Protein AF-A0A645DE94-F1 (afdb_monomer)

Radius of gyration: 15.71 Å; Cα contacts (8 Å, |Δi|>4): 166; chains: 1; bounding box: 42×28×42 Å

Organism: NCBI:txid1076179

Solvent-accessible surface area (backbone atoms only — not comparable to full-atom values): 8910 Å² total; per-residue (Å²): 88,58,67,61,22,48,40,51,66,71,63,56,53,74,94,66,54,78,87,82,78,83,52,86,53,54,89,37,39,60,58,53,50,52,50,36,58,77,69,70,53,92,75,74,46,79,31,44,44,38,73,57,31,42,60,38,49,51,49,35,32,75,75,66,71,50,43,74,76,73,36,34,41,34,57,85,63,57,86,73,85,59,88,82,50,70,67,51,76,80,62,58,38,43,76,69,65,43,48,37,71,75,50,56,71,77,48,91,52,50,57,90,81,36,53,70,59,22,34,45,53,51,22,55,34,39,62,69,64,72,55,85,75,49,70,64,27,53,48,44,51,46,52,43,33,46,71,65,66,68,98

Foldseek 3Di:
DLLVLLCLLVVPPPVLADDDDDQVFLVSPLVVVVVCVVVVHDAAAEAWQALSRVVSVCCCCPVVVDAALARYAYLQRDRDDDNPDPCSNVVTGDVCNLADPVVQVVDPDHCVRPVVVRSVRSSVCSNVVVDDGDPSSSVSSVVVCVSVVSD

Structure (mmCIF, N/CA/C/O backbone):
data_AF-A0A645DE94-F1
#
_entry.id   AF-A0A645DE94-F1
#
loop_
_atom_site.group_PDB
_atom_site.id
_atom_site.type_symbol
_atom_site.label_atom_id
_atom_site.label_alt_id
_atom_site.label_comp_id
_atom_site.label_asym_id
_atom_site.label_entity_id
_atom_site.label_seq_id
_atom_site.pdbx_PDB_ins_code
_atom_site.Cartn_x
_atom_site.Cartn_y
_atom_site.Cartn_z
_atom_site.occupancy
_atom_site.B_iso_or_equiv
_atom_site.auth_seq_id
_atom_site.auth_comp_id
_atom_site.auth_asym_id
_atom_site.auth_atom_id
_atom_site.pdbx_PDB_model_num
ATOM 1 N N . MET A 1 1 ? 1.268 4.775 -7.701 1.00 89.19 1 MET A N 1
ATOM 2 C CA . MET A 1 1 ? 2.124 4.481 -8.874 1.00 89.19 1 MET A CA 1
ATOM 3 C C . MET A 1 1 ? 2.955 3.220 -8.664 1.00 89.19 1 MET A C 1
ATOM 5 O O . MET A 1 1 ? 2.834 2.334 -9.496 1.00 89.19 1 MET A O 1
ATOM 9 N N . TYR A 1 2 ? 3.691 3.073 -7.552 1.00 94.25 2 TYR A N 1
ATOM 10 C CA . TYR A 1 2 ? 4.451 1.846 -7.246 1.00 94.25 2 TYR A CA 1
ATOM 11 C C . TYR A 1 2 ? 3.624 0.554 -7.329 1.00 94.25 2 TYR A C 1
ATOM 13 O O . TYR A 1 2 ? 3.989 -0.351 -8.071 1.00 94.25 2 TYR A O 1
ATOM 21 N N . TYR A 1 3 ? 2.470 0.491 -6.654 1.00 95.12 3 TYR A N 1
ATOM 22 C CA . TYR A 1 3 ? 1.611 -0.699 -6.688 1.00 95.12 3 TYR A CA 1
ATOM 23 C C . TYR A 1 3 ? 1.174 -1.072 -8.109 1.00 95.12 3 TYR A C 1
ATOM 25 O O . TYR A 1 3 ? 1.355 -2.208 -8.529 1.00 95.12 3 TYR A O 1
ATOM 33 N N . THR A 1 4 ? 0.678 -0.105 -8.885 1.00 94.75 4 THR A N 1
ATOM 34 C CA . THR A 1 4 ? 0.278 -0.325 -10.283 1.00 94.75 4 THR A CA 1
ATOM 35 C C . THR A 1 4 ? 1.446 -0.812 -11.140 1.00 94.75 4 THR A C 1
ATOM 37 O O . THR A 1 4 ? 1.278 -1.722 -11.944 1.00 94.75 4 THR A O 1
ATOM 40 N N . ALA A 1 5 ? 2.638 -0.238 -10.958 1.00 94.94 5 ALA A N 1
ATOM 41 C CA . ALA A 1 5 ? 3.840 -0.671 -11.663 1.00 94.94 5 ALA A CA 1
ATOM 42 C C . ALA A 1 5 ? 4.164 -2.141 -11.366 1.00 94.94 5 ALA A C 1
ATOM 44 O O . ALA A 1 5 ? 4.462 -2.907 -12.278 1.00 94.94 5 ALA A O 1
ATOM 45 N N . MET A 1 6 ? 4.039 -2.548 -10.101 1.00 96.12 6 MET A N 1
ATOM 46 C CA . MET A 1 6 ? 4.300 -3.922 -9.682 1.00 96.12 6 MET A CA 1
ATOM 47 C C . MET A 1 6 ? 3.217 -4.905 -10.135 1.00 96.12 6 MET A C 1
ATOM 49 O O . MET A 1 6 ? 3.550 -6.032 -10.483 1.00 96.12 6 MET A O 1
ATOM 53 N N . LEU A 1 7 ? 1.949 -4.491 -10.231 1.00 95.31 7 LEU A N 1
ATOM 54 C CA . LEU A 1 7 ? 0.903 -5.312 -10.859 1.00 95.31 7 LEU A CA 1
ATOM 55 C C . LEU A 1 7 ? 1.238 -5.616 -12.328 1.00 95.31 7 LEU A C 1
ATOM 57 O O . LEU A 1 7 ? 1.134 -6.765 -12.756 1.00 95.31 7 LEU A O 1
ATOM 61 N N . TYR A 1 8 ? 1.725 -4.618 -13.078 1.00 93.81 8 TYR A N 1
ATOM 62 C CA . TYR A 1 8 ? 2.240 -4.839 -14.433 1.00 93.81 8 TYR A CA 1
ATOM 63 C C . TYR A 1 8 ? 3.483 -5.735 -14.442 1.00 93.81 8 TYR A C 1
ATOM 65 O O . TYR A 1 8 ? 3.582 -6.623 -15.286 1.00 93.81 8 TYR A O 1
ATOM 73 N N . TYR A 1 9 ? 4.411 -5.541 -13.501 1.00 94.75 9 TYR A N 1
ATOM 74 C CA . TYR A 1 9 ? 5.610 -6.374 -13.378 1.00 94.75 9 TYR A CA 1
ATOM 75 C C . TYR A 1 9 ? 5.265 -7.857 -13.169 1.00 94.75 9 TYR A C 1
ATOM 77 O O . TYR A 1 9 ? 5.855 -8.729 -13.807 1.00 94.75 9 TYR A O 1
ATOM 85 N N . PHE A 1 10 ? 4.262 -8.147 -12.334 1.00 94.81 10 PHE A N 1
ATOM 86 C CA . PHE A 1 10 ? 3.759 -9.503 -12.096 1.00 94.81 10 PHE A CA 1
ATOM 87 C C . PHE A 1 10 ? 2.842 -10.037 -13.206 1.00 94.81 10 PHE A C 1
ATOM 89 O O . PHE A 1 10 ? 2.394 -11.176 -13.121 1.00 94.81 10 PHE A O 1
ATOM 96 N N . ASN A 1 11 ? 2.603 -9.262 -14.269 1.00 93.38 11 ASN A N 1
ATOM 97 C CA . ASN A 1 11 ? 1.696 -9.600 -15.368 1.00 93.38 11 ASN A CA 1
ATOM 98 C C . ASN A 1 11 ? 0.275 -9.951 -14.881 1.00 93.38 11 ASN A C 1
ATOM 100 O O . ASN A 1 11 ? -0.363 -10.857 -15.419 1.00 93.38 11 ASN A O 1
ATOM 104 N N . VAL A 1 12 ? -0.222 -9.240 -13.862 1.00 94.12 12 VAL A N 1
ATOM 105 C CA . VAL A 1 12 ? -1.626 -9.351 -13.446 1.00 94.12 12 VAL A CA 1
ATOM 106 C C . VAL A 1 12 ? -2.504 -8.873 -14.611 1.00 94.12 12 VAL A C 1
ATOM 108 O O . VAL A 1 12 ? -2.252 -7.784 -15.125 1.00 94.12 12 VAL A O 1
ATOM 111 N N . PRO A 1 13 ? -3.505 -9.648 -15.068 1.00 92.81 13 PRO A N 1
ATOM 112 C CA . PRO A 1 13 ? -4.406 -9.206 -16.132 1.00 92.81 13 PRO A CA 1
ATOM 113 C C . PRO A 1 13 ? -5.172 -7.938 -15.735 1.00 92.81 13 PRO A C 1
ATOM 115 O O . PRO A 1 13 ? -5.576 -7.812 -14.578 1.00 92.81 13 PRO A O 1
ATOM 118 N N . GLU A 1 14 ? -5.385 -7.001 -16.666 1.00 91.00 14 GLU A N 1
ATOM 119 C CA . GLU A 1 14 ? -6.004 -5.698 -16.360 1.00 91.00 14 GLU A CA 1
ATOM 120 C C . GLU A 1 14 ? -7.409 -5.845 -15.759 1.00 91.00 14 GLU A C 1
ATOM 122 O O . GLU A 1 14 ? -7.760 -5.115 -14.837 1.00 91.00 14 GLU A O 1
ATOM 127 N N . GLU A 1 15 ? -8.178 -6.844 -16.194 1.00 92.00 15 GLU A N 1
ATOM 128 C CA . GLU A 1 15 ? -9.506 -7.161 -15.664 1.00 92.00 15 GLU A CA 1
ATOM 129 C C . GLU A 1 15 ? -9.494 -7.697 -14.223 1.00 92.00 15 GLU A C 1
ATOM 131 O O . GLU A 1 15 ? -10.533 -7.723 -13.565 1.00 92.00 15 GLU A O 1
ATOM 136 N N . LYS A 1 16 ? -8.327 -8.128 -13.731 1.00 91.25 16 LYS A N 1
ATOM 137 C CA . LYS A 1 16 ? -8.111 -8.570 -12.346 1.00 91.25 16 LYS A CA 1
ATOM 138 C C . LYS A 1 16 ? -7.408 -7.518 -11.492 1.00 91.25 16 LYS A C 1
ATOM 140 O O . LYS A 1 16 ? -7.281 -7.713 -10.284 1.00 91.25 16 LYS A O 1
ATOM 145 N N . MET A 1 17 ? -6.924 -6.424 -12.084 1.00 94.25 17 MET A N 1
ATOM 146 C CA . MET A 1 17 ? -6.249 -5.379 -11.323 1.00 94.25 17 MET A CA 1
ATOM 147 C C . MET A 1 17 ? -7.260 -4.605 -10.466 1.00 94.25 17 MET A C 1
ATOM 149 O O . MET A 1 17 ? -8.264 -4.121 -10.990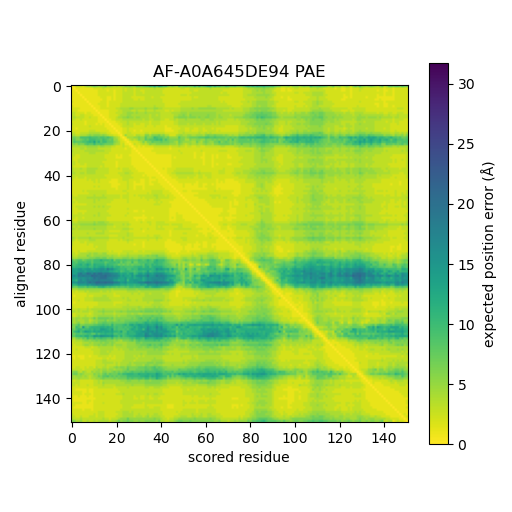 1.00 94.25 17 MET A O 1
ATOM 153 N N . PRO A 1 18 ? -6.998 -4.421 -9.160 1.00 94.06 18 PRO A N 1
ATOM 154 C CA . PRO A 1 18 ? -7.848 -3.580 -8.335 1.00 94.06 18 PRO A CA 1
ATOM 155 C C . PRO A 1 18 ? -7.722 -2.110 -8.749 1.00 94.06 18 PRO A C 1
ATOM 157 O O . PRO A 1 18 ? -6.638 -1.626 -9.091 1.00 94.06 18 PRO A O 1
ATOM 160 N N . TYR A 1 19 ? -8.819 -1.363 -8.631 1.00 94.19 19 TYR A N 1
ATOM 161 C CA . TYR A 1 19 ? -8.765 0.093 -8.698 1.00 94.19 19 TYR A CA 1
ATOM 162 C C . TYR A 1 19 ? -8.052 0.636 -7.456 1.00 94.19 19 TYR A C 1
ATOM 164 O O . TYR A 1 19 ? -8.463 0.385 -6.325 1.00 94.19 19 TYR A O 1
ATOM 172 N N . ILE A 1 20 ? -6.975 1.395 -7.664 1.00 93.75 20 ILE A N 1
ATOM 173 C CA . ILE A 1 20 ? -6.199 1.997 -6.575 1.00 93.75 20 ILE A CA 1
ATOM 174 C C . ILE A 1 20 ? -6.651 3.444 -6.393 1.00 93.75 20 ILE A C 1
ATOM 176 O O . ILE A 1 20 ? -6.412 4.285 -7.261 1.00 93.75 20 ILE A O 1
ATOM 180 N N . ILE A 1 21 ? -7.263 3.739 -5.247 1.00 93.88 21 ILE A N 1
ATOM 181 C CA . ILE A 1 21 ? -7.715 5.085 -4.884 1.00 93.88 21 ILE A CA 1
ATOM 182 C C . ILE A 1 21 ? -6.706 5.692 -3.898 1.00 93.88 21 ILE A C 1
ATOM 184 O O . ILE A 1 21 ? -6.607 5.220 -2.765 1.00 93.88 21 ILE A O 1
ATOM 188 N N . PRO A 1 22 ? -5.934 6.725 -4.283 1.00 90.56 22 PRO A N 1
ATOM 189 C CA . PRO A 1 22 ? -5.077 7.425 -3.336 1.00 90.56 22 PRO A CA 1
ATOM 190 C C . PRO A 1 22 ? -5.930 8.291 -2.399 1.00 90.56 22 PRO A C 1
ATOM 192 O O . PRO A 1 22 ? -6.715 9.113 -2.863 1.00 90.56 22 PRO A O 1
ATOM 195 N N . ALA A 1 23 ? -5.737 8.163 -1.085 1.00 87.06 23 ALA A N 1
ATOM 196 C CA . ALA A 1 23 ? -6.501 8.944 -0.107 1.00 87.06 23 ALA A CA 1
ATOM 197 C C . ALA A 1 23 ? -6.082 10.424 -0.006 1.00 87.06 23 ALA A C 1
ATOM 199 O O . ALA A 1 23 ? -6.838 11.245 0.501 1.00 87.06 23 ALA A O 1
ATOM 200 N N . VAL A 1 24 ? -4.893 10.787 -0.510 1.00 81.50 24 VAL A N 1
ATOM 201 C CA . VAL A 1 24 ? -4.321 12.145 -0.398 1.00 81.50 24 VAL A CA 1
ATOM 202 C C . VAL A 1 24 ? -4.322 12.614 1.068 1.00 81.50 24 VAL A C 1
ATOM 204 O O . VAL A 1 24 ? -4.972 13.587 1.441 1.00 81.50 24 VAL A O 1
ATOM 207 N N . GLY A 1 25 ? -3.598 11.873 1.911 1.00 81.69 25 GLY A N 1
ATOM 208 C CA . GLY A 1 25 ? -3.516 12.076 3.361 1.00 81.69 25 GLY A CA 1
ATOM 209 C C . GLY A 1 25 ? -4.245 10.984 4.148 1.00 81.69 25 GLY A C 1
ATOM 210 O O . GLY A 1 25 ? -5.337 10.565 3.774 1.00 81.69 25 GLY A O 1
ATOM 211 N N . ALA A 1 26 ? -3.640 10.529 5.251 1.00 79.25 26 ALA A N 1
ATOM 212 C CA . ALA A 1 26 ? -4.167 9.417 6.049 1.00 79.25 26 ALA A CA 1
ATOM 213 C C . ALA A 1 26 ? -5.594 9.684 6.557 1.00 79.25 26 ALA A C 1
ATOM 215 O O . ALA A 1 26 ? -6.454 8.827 6.439 1.00 79.25 26 ALA A O 1
ATOM 216 N N . GLY A 1 27 ? -5.883 10.909 7.007 1.00 85.06 27 GLY A N 1
ATOM 217 C CA . GLY A 1 27 ? -7.193 11.271 7.560 1.00 85.06 27 GLY A CA 1
ATOM 218 C C . GLY A 1 27 ? -8.372 11.266 6.579 1.00 85.06 27 GLY A C 1
ATOM 219 O O . GLY A 1 27 ? -9.486 11.523 7.015 1.00 85.06 27 GLY A O 1
ATOM 220 N N . ASN A 1 28 ? -8.142 11.025 5.286 1.00 92.25 28 ASN A N 1
ATOM 221 C CA . ASN A 1 28 ? -9.205 10.871 4.288 1.00 92.25 28 ASN A CA 1
ATOM 222 C C . ASN A 1 28 ? -9.562 9.400 4.028 1.00 92.25 28 ASN A C 1
ATOM 224 O O . ASN A 1 28 ? -10.547 9.126 3.339 1.00 92.25 28 ASN A O 1
ATOM 228 N N . VAL A 1 29 ? -8.767 8.451 4.536 1.00 94.81 29 VAL A N 1
ATOM 229 C CA . VAL A 1 29 ? -8.981 7.021 4.289 1.00 94.81 29 VAL A CA 1
ATOM 230 C C . VAL A 1 29 ? -10.334 6.593 4.854 1.00 94.81 29 VAL A C 1
ATOM 232 O O . VAL A 1 29 ? -11.128 6.017 4.114 1.00 94.81 29 VAL A O 1
ATOM 235 N N . ASN A 1 30 ? -10.659 6.937 6.103 1.00 94.50 30 ASN A N 1
ATOM 236 C CA . ASN A 1 30 ? -11.958 6.634 6.705 1.00 94.50 30 ASN A CA 1
ATOM 237 C C . ASN A 1 30 ? -13.144 7.181 5.898 1.00 94.50 30 ASN A C 1
ATOM 239 O O . ASN A 1 30 ? -14.166 6.505 5.802 1.00 94.50 30 ASN A O 1
ATOM 243 N N . VAL A 1 31 ? -13.024 8.371 5.302 1.00 94.56 31 VAL A N 1
ATOM 244 C CA . VAL A 1 31 ? -14.088 8.974 4.485 1.00 94.56 31 VAL A CA 1
ATOM 245 C C . VAL A 1 31 ? -14.316 8.148 3.221 1.00 94.56 31 VAL A C 1
ATOM 247 O O . VAL A 1 31 ? -15.451 7.770 2.934 1.00 94.56 31 VAL A O 1
ATOM 250 N N . ILE A 1 32 ? -13.245 7.818 2.494 1.00 96.06 32 ILE A N 1
ATOM 251 C CA . ILE A 1 32 ? -13.323 7.001 1.273 1.00 96.06 32 ILE A CA 1
ATOM 252 C C . ILE A 1 32 ? -13.886 5.618 1.599 1.00 96.06 32 ILE A C 1
ATOM 254 O O . ILE A 1 32 ? -14.816 5.159 0.942 1.00 96.06 32 ILE A O 1
ATOM 258 N N . VAL A 1 33 ? -13.369 4.977 2.646 1.00 96.88 33 VAL A N 1
ATOM 259 C CA . VAL A 1 33 ? -13.823 3.656 3.090 1.00 96.88 33 VAL A CA 1
ATOM 260 C C . VAL A 1 33 ? -15.302 3.680 3.478 1.00 96.88 33 VAL A C 1
ATOM 262 O O . VAL A 1 33 ? -16.043 2.788 3.076 1.00 96.88 33 VAL A O 1
ATOM 265 N N . SER A 1 34 ? -15.767 4.717 4.182 1.00 96.31 34 SER A N 1
ATOM 266 C CA . SER A 1 34 ? -17.189 4.863 4.535 1.00 96.31 34 SER A CA 1
ATOM 267 C C . SER A 1 34 ? -18.087 4.907 3.296 1.00 96.31 34 SER A C 1
ATOM 269 O O . SER A 1 34 ? -19.157 4.298 3.283 1.00 96.31 34 SER A O 1
ATOM 271 N N . ILE A 1 35 ? -17.643 5.591 2.237 1.00 96.69 35 ILE A N 1
ATOM 272 C CA . ILE A 1 35 ? -18.359 5.645 0.956 1.00 96.69 35 ILE A CA 1
ATOM 273 C C . ILE A 1 35 ? -18.381 4.261 0.294 1.00 96.69 35 ILE A C 1
ATOM 275 O O . ILE A 1 35 ? -19.446 3.809 -0.120 1.00 96.69 35 ILE A O 1
ATOM 279 N N . LEU A 1 36 ? -17.238 3.568 0.235 1.00 97.12 36 LEU A N 1
ATOM 280 C CA . LEU A 1 36 ? -17.138 2.232 -0.368 1.00 97.12 36 LEU A CA 1
ATOM 281 C C . LEU A 1 36 ? -18.016 1.201 0.356 1.0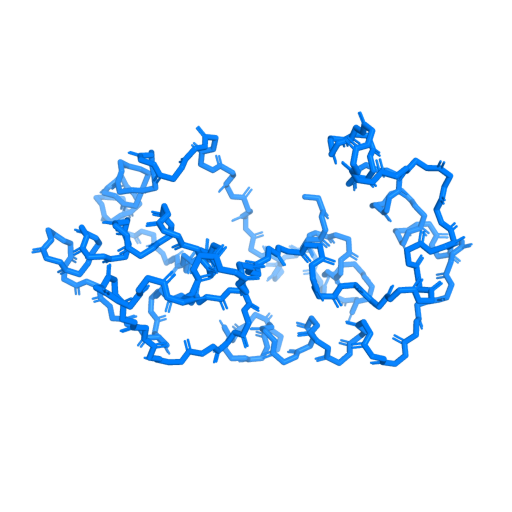0 97.12 36 LEU A C 1
ATOM 283 O O . LEU A 1 36 ? -18.683 0.406 -0.305 1.00 97.12 36 LEU A O 1
ATOM 287 N N . ILE A 1 37 ? -18.083 1.262 1.691 1.00 96.81 37 ILE A N 1
ATOM 288 C CA . ILE A 1 37 ? -19.013 0.456 2.496 1.00 96.81 37 ILE A CA 1
ATOM 289 C C . ILE A 1 37 ? -20.462 0.785 2.119 1.00 96.81 37 ILE A C 1
ATOM 291 O O . ILE A 1 37 ? -21.246 -0.124 1.853 1.00 96.81 37 ILE A O 1
ATOM 295 N N . GLY A 1 38 ? -20.820 2.072 2.058 1.00 97.12 38 GLY A N 1
ATOM 296 C CA . GLY A 1 38 ? -22.170 2.512 1.691 1.00 97.12 38 GLY A CA 1
ATOM 297 C C . GLY A 1 38 ? -22.596 2.088 0.281 1.00 97.12 38 GLY A C 1
ATOM 298 O O . GLY A 1 38 ? -23.781 1.868 0.038 1.00 97.12 38 GLY A O 1
ATOM 299 N N . TRP A 1 39 ? -21.641 1.936 -0.638 1.00 97.44 39 TRP A N 1
ATOM 300 C CA . TRP A 1 39 ? -21.867 1.429 -1.995 1.00 97.44 39 TRP A CA 1
ATOM 301 C C . TRP A 1 39 ? -21.811 -0.098 -2.114 1.00 97.44 39 TRP A C 1
ATOM 303 O O . TRP A 1 39 ? -22.101 -0.625 -3.187 1.00 97.44 39 TRP A O 1
ATOM 313 N N . GLY A 1 40 ? -21.465 -0.816 -1.043 1.00 96.62 40 GLY A N 1
ATOM 314 C CA . GLY A 1 40 ? -21.336 -2.273 -1.061 1.00 96.62 40 GLY A CA 1
ATOM 315 C C . GLY A 1 40 ? -20.173 -2.770 -1.922 1.00 96.62 40 GLY A C 1
ATOM 316 O O . GLY A 1 40 ? -20.269 -3.841 -2.516 1.00 96.62 40 GLY A O 1
ATOM 317 N N . CYS A 1 41 ? -19.100 -1.984 -2.041 1.00 96.19 41 CYS A N 1
ATOM 318 C CA . CYS A 1 41 ? -17.910 -2.376 -2.789 1.00 96.19 41 CYS A CA 1
ATOM 319 C C . CYS A 1 41 ? -17.006 -3.297 -1.960 1.00 96.19 41 CYS A C 1
ATOM 321 O O . CYS A 1 41 ? -16.811 -3.066 -0.768 1.00 96.19 41 CYS A O 1
ATOM 323 N N . ASP A 1 42 ? -16.365 -4.265 -2.616 1.00 95.00 42 ASP A N 1
ATOM 324 C CA . ASP A 1 42 ? -15.225 -4.980 -2.042 1.00 95.00 42 ASP A CA 1
ATOM 325 C C . ASP A 1 42 ? -13.976 -4.092 -2.100 1.00 95.00 42 ASP A C 1
ATOM 327 O O . ASP A 1 42 ? -13.635 -3.540 -3.150 1.00 95.00 42 ASP A O 1
ATOM 331 N N . PHE A 1 43 ? -13.274 -3.951 -0.977 1.00 96.12 43 PHE A N 1
ATOM 332 C CA . PHE A 1 43 ? -12.074 -3.122 -0.892 1.00 96.12 43 PHE A CA 1
ATOM 333 C C . PHE A 1 43 ? -11.048 -3.698 0.080 1.00 96.12 43 PHE A C 1
ATOM 335 O O . PHE A 1 43 ? -11.340 -4.561 0.905 1.00 96.12 43 PHE A O 1
ATOM 342 N N . LYS A 1 44 ? -9.825 -3.180 -0.026 1.00 96.81 44 LYS A N 1
ATOM 343 C CA . LYS A 1 44 ? -8.745 -3.380 0.940 1.00 96.81 44 LYS A CA 1
ATOM 344 C C . LYS A 1 44 ? -8.054 -2.046 1.169 1.00 96.81 44 LYS A C 1
ATOM 346 O O . LYS A 1 44 ? -7.933 -1.245 0.241 1.00 96.81 44 LYS A O 1
ATOM 351 N N . VAL A 1 45 ? -7.601 -1.814 2.391 1.00 96.38 45 VAL A N 1
ATOM 352 C CA . VAL A 1 45 ? -6.902 -0.595 2.795 1.00 96.38 45 VAL A CA 1
ATOM 353 C C . VAL A 1 45 ? -5.436 -0.929 3.022 1.00 96.38 45 VAL A C 1
ATOM 355 O O . VAL A 1 45 ? -5.129 -1.845 3.779 1.00 96.38 45 VAL A O 1
ATOM 358 N N . ILE A 1 46 ? -4.538 -0.178 2.384 1.00 95.56 46 ILE A N 1
ATOM 359 C CA . ILE A 1 46 ? -3.102 -0.223 2.678 1.00 95.56 46 ILE A CA 1
ATOM 360 C C . ILE A 1 46 ? -2.723 1.071 3.392 1.00 95.56 46 ILE A C 1
ATOM 362 O O . ILE A 1 46 ? -3.009 2.155 2.878 1.00 95.56 46 ILE A O 1
ATOM 366 N N . LEU A 1 47 ? -2.069 0.952 4.544 1.00 94.94 47 LEU A N 1
ATOM 367 C CA . LEU A 1 47 ? -1.562 2.069 5.337 1.00 94.94 47 LEU A CA 1
ATOM 368 C C . LEU A 1 47 ? -0.041 1.988 5.464 1.00 94.94 47 LEU A C 1
ATOM 370 O O . LEU A 1 47 ? 0.533 0.899 5.538 1.00 94.94 47 LEU A O 1
ATOM 374 N N . ASP A 1 48 ? 0.608 3.147 5.523 1.00 93.25 48 ASP A N 1
ATOM 375 C CA . ASP A 1 48 ? 2.016 3.225 5.907 1.00 93.25 48 ASP A CA 1
ATOM 376 C C . ASP A 1 48 ? 2.181 2.759 7.364 1.00 93.25 48 ASP A C 1
ATOM 378 O O . ASP A 1 48 ? 1.283 2.931 8.194 1.00 93.25 48 ASP A O 1
ATOM 382 N N . TYR A 1 49 ? 3.320 2.142 7.683 1.00 92.69 49 TYR A N 1
ATOM 383 C CA . TYR A 1 49 ? 3.629 1.718 9.048 1.00 92.69 49 TYR A CA 1
ATOM 384 C C . TYR A 1 49 ? 4.268 2.891 9.792 1.00 92.69 49 TYR A C 1
ATOM 386 O O . TYR A 1 49 ? 5.479 2.951 10.011 1.00 92.69 49 TYR A O 1
ATOM 394 N N . ASP A 1 50 ? 3.437 3.882 10.100 1.00 91.19 50 ASP A N 1
ATOM 395 C CA . ASP A 1 50 ? 3.822 5.111 10.775 1.00 91.19 50 ASP A CA 1
ATOM 396 C C . ASP A 1 50 ? 2.705 5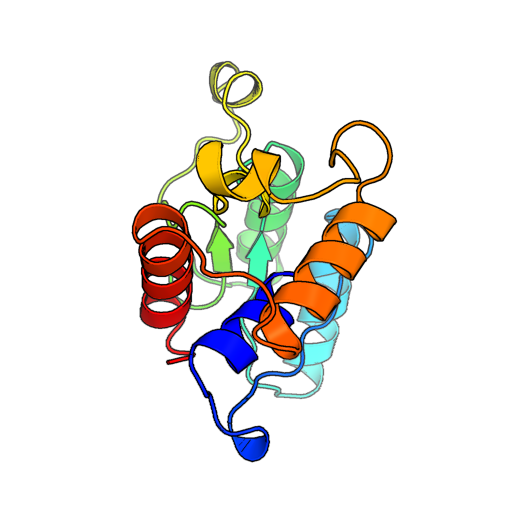.610 11.709 1.00 91.19 50 ASP A C 1
ATOM 398 O O . ASP A 1 50 ? 1.627 5.024 11.828 1.00 91.19 50 ASP A O 1
ATOM 402 N N . LYS A 1 51 ? 2.948 6.745 12.375 1.00 88.62 51 LYS A N 1
ATOM 403 C CA . LYS A 1 51 ? 1.977 7.351 13.296 1.00 88.62 51 LYS A CA 1
ATOM 404 C C . LYS A 1 51 ? 0.624 7.628 12.636 1.00 88.62 51 LYS A C 1
ATOM 406 O O . LYS A 1 51 ? -0.419 7.438 13.259 1.00 88.62 51 LYS A O 1
ATOM 411 N N . ALA A 1 52 ? 0.648 8.176 11.423 1.00 90.62 52 ALA A N 1
ATOM 412 C CA . ALA A 1 52 ? -0.567 8.588 10.740 1.00 90.62 52 ALA A CA 1
ATOM 413 C C . ALA A 1 52 ? -1.382 7.358 10.325 1.00 90.62 52 ALA A C 1
ATOM 415 O O . ALA A 1 52 ? -2.598 7.356 10.512 1.00 90.62 52 ALA A O 1
ATOM 416 N N . GLY A 1 53 ? -0.707 6.308 9.855 1.00 92.62 53 GLY A N 1
ATOM 417 C CA . GLY A 1 53 ? -1.278 4.998 9.580 1.00 92.62 53 GLY A CA 1
ATOM 418 C C . GLY A 1 53 ? -1.904 4.363 10.816 1.00 92.62 53 GLY A C 1
ATOM 419 O O . GLY A 1 53 ? -3.033 3.898 10.734 1.00 92.62 53 GLY A O 1
ATOM 420 N N . PHE A 1 54 ? -1.258 4.408 11.982 1.00 92.19 54 PHE A N 1
ATOM 421 C CA . PHE A 1 54 ? -1.826 3.830 13.211 1.00 92.19 54 PHE A CA 1
ATOM 422 C C . PHE A 1 54 ? -3.067 4.567 13.699 1.00 92.19 54 PHE A C 1
ATOM 424 O O . PHE A 1 54 ? -4.083 3.939 13.982 1.00 92.19 54 PHE A O 1
ATOM 431 N N . VAL A 1 55 ? -3.014 5.903 13.740 1.00 92.12 55 VAL A N 1
ATOM 432 C CA . VAL A 1 55 ? -4.175 6.727 14.108 1.00 92.12 55 VAL A CA 1
ATOM 433 C C . VAL A 1 55 ? -5.345 6.471 13.162 1.00 92.12 55 VAL A C 1
ATOM 435 O O . VAL A 1 55 ? -6.497 6.460 13.589 1.00 92.12 55 VAL A O 1
ATOM 438 N N . GLU A 1 56 ? -5.070 6.284 11.875 1.00 94.62 56 GLU A N 1
ATOM 439 C CA . GLU A 1 56 ? -6.117 5.985 10.909 1.00 94.62 56 GLU A CA 1
ATOM 440 C C . GLU A 1 56 ? -6.631 4.547 11.036 1.00 94.62 56 GLU A C 1
ATOM 442 O O . GLU A 1 56 ? -7.839 4.333 10.988 1.00 94.62 56 GLU A O 1
ATOM 447 N N . CYS A 1 57 ? -5.750 3.578 11.284 1.00 94.81 57 CYS A N 1
ATOM 448 C CA . CYS A 1 57 ? -6.116 2.195 11.568 1.00 94.81 57 CYS A CA 1
ATOM 449 C C . CYS A 1 57 ? -7.071 2.108 12.767 1.00 94.81 57 CYS A C 1
ATOM 451 O O . CYS A 1 57 ? -8.126 1.484 12.650 1.00 94.81 57 CYS A O 1
ATOM 453 N N . ASP A 1 58 ? -6.769 2.812 13.864 1.00 94.12 58 ASP A N 1
ATOM 454 C CA . ASP A 1 58 ? -7.641 2.892 15.042 1.00 94.12 58 ASP A CA 1
ATOM 455 C C . ASP A 1 58 ? -9.042 3.388 14.651 1.00 94.12 58 ASP A C 1
ATOM 457 O O . ASP A 1 58 ? -10.043 2.753 14.977 1.00 94.12 58 ASP A O 1
ATOM 461 N N . LYS A 1 59 ? -9.141 4.461 13.851 1.00 94.81 59 LYS A N 1
ATOM 462 C CA . LYS A 1 59 ? -10.444 4.973 13.387 1.00 94.81 59 LYS A CA 1
ATOM 463 C C . LYS A 1 59 ? -11.198 3.988 12.504 1.00 94.81 59 LYS A C 1
ATOM 465 O O . LYS A 1 59 ? -12.425 3.949 12.581 1.00 94.81 59 LYS A O 1
ATOM 470 N N . LEU A 1 60 ? -10.509 3.261 11.628 1.00 96.38 60 LEU A N 1
ATOM 471 C CA . LEU A 1 60 ? -11.132 2.277 10.740 1.00 96.38 60 LEU A CA 1
ATOM 472 C C . LEU A 1 60 ? -11.681 1.085 11.535 1.00 96.38 60 LEU A C 1
ATOM 474 O O . LEU A 1 60 ? -12.764 0.588 11.230 1.00 96.38 60 LEU A O 1
ATOM 478 N N . ILE A 1 61 ? -10.971 0.657 12.578 1.00 95.56 61 ILE A N 1
ATOM 479 C CA . ILE A 1 61 ? -11.422 -0.408 13.477 1.00 95.56 61 ILE A CA 1
ATOM 480 C C . ILE A 1 61 ? -12.592 0.088 14.334 1.00 95.56 61 ILE A C 1
ATOM 482 O O . ILE A 1 61 ? -13.660 -0.521 14.328 1.00 95.56 61 ILE A O 1
ATOM 486 N N . GLU A 1 62 ? -12.423 1.210 15.036 1.00 95.44 62 GLU A N 1
ATOM 487 C CA . GLU A 1 62 ? -13.398 1.715 16.009 1.00 95.44 62 GLU A CA 1
ATOM 488 C C . GLU A 1 62 ? -14.695 2.202 15.356 1.00 95.44 62 GLU A C 1
ATOM 490 O O . GLU A 1 62 ? -15.782 1.914 15.855 1.00 95.44 62 GLU A O 1
ATOM 495 N N . ASN A 1 63 ? -14.601 2.922 14.232 1.00 94.75 63 ASN A N 1
ATOM 496 C CA . ASN A 1 63 ? -15.774 3.547 13.614 1.00 94.75 63 ASN A CA 1
ATOM 497 C C . ASN A 1 63 ? -16.412 2.685 12.524 1.00 94.75 63 ASN A C 1
ATOM 499 O O . ASN A 1 63 ? -17.613 2.809 12.289 1.00 94.75 63 ASN A O 1
ATOM 503 N N . LEU A 1 64 ? -15.626 1.851 11.832 1.00 95.38 64 LEU A N 1
ATOM 504 C CA . LEU A 1 64 ? -16.082 1.100 10.654 1.00 95.38 64 LEU A CA 1
ATOM 505 C C . LEU A 1 64 ? -16.014 -0.424 10.844 1.00 95.38 64 LEU A C 1
ATOM 507 O O . LEU A 1 64 ? -16.383 -1.161 9.931 1.00 95.38 64 LEU A O 1
ATOM 511 N N . ASN A 1 65 ? -15.601 -0.903 12.027 1.00 94.94 65 ASN A N 1
ATOM 512 C CA . ASN A 1 65 ? -15.556 -2.323 12.398 1.00 94.94 65 ASN A CA 1
ATOM 513 C C . ASN A 1 65 ? -14.726 -3.191 11.428 1.00 94.94 65 ASN A C 1
ATOM 515 O O . ASN A 1 65 ? -15.059 -4.349 11.154 1.00 94.94 65 ASN A O 1
ATOM 519 N N . LEU A 1 66 ? -13.652 -2.612 10.888 1.00 96.56 66 LEU A N 1
ATOM 520 C CA . LEU A 1 66 ? -12.717 -3.295 9.996 1.00 96.56 66 LEU A CA 1
ATOM 521 C C . LEU A 1 66 ? -11.669 -4.099 10.772 1.00 96.56 66 LEU A C 1
ATOM 523 O O . LEU A 1 66 ? -11.412 -3.841 11.948 1.00 96.56 66 LEU A O 1
ATOM 527 N N . LYS A 1 67 ? -11.055 -5.087 10.112 1.00 94.94 67 LYS A N 1
ATOM 528 C CA . LYS A 1 67 ? -10.080 -6.000 10.725 1.00 94.94 67 LYS A CA 1
ATOM 529 C C . LYS A 1 67 ? -8.726 -5.969 10.018 1.00 94.94 67 LYS A C 1
ATOM 531 O O . LYS A 1 67 ? -8.645 -6.015 8.789 1.00 94.94 67 LYS A O 1
ATOM 536 N N . ILE A 1 68 ? -7.658 -5.967 10.814 1.00 94.06 68 ILE A N 1
ATOM 537 C CA . ILE A 1 68 ? -6.274 -6.120 10.340 1.00 94.06 68 ILE A CA 1
ATOM 538 C C . ILE A 1 68 ? -6.106 -7.500 9.691 1.00 94.06 68 ILE A C 1
ATOM 540 O O . ILE A 1 68 ? -6.721 -8.474 10.133 1.00 94.06 68 ILE A O 1
ATOM 544 N N . ASN A 1 69 ? -5.298 -7.574 8.633 1.00 91.12 69 ASN A N 1
ATOM 545 C CA . ASN A 1 69 ? -5.050 -8.760 7.801 1.00 91.12 69 ASN A CA 1
ATOM 546 C C . ASN A 1 69 ? -6.279 -9.327 7.090 1.00 91.12 69 ASN A C 1
ATOM 548 O O . ASN A 1 69 ? -6.249 -10.445 6.574 1.00 91.12 69 ASN A O 1
ATOM 552 N N . LYS A 1 70 ? -7.368 -8.566 7.065 1.00 93.50 70 LYS A N 1
ATOM 553 C CA . LYS A 1 70 ? -8.566 -8.905 6.307 1.00 93.50 70 LYS A CA 1
ATOM 554 C C . LYS A 1 70 ? -8.965 -7.735 5.422 1.00 93.50 70 LYS A C 1
ATOM 556 O O . LYS A 1 70 ? -9.006 -7.874 4.204 1.00 93.50 70 LYS A O 1
ATOM 561 N N . ASP A 1 71 ? -9.211 -6.594 6.054 1.00 95.94 71 ASP A N 1
ATOM 562 C CA . ASP A 1 71 ? -9.677 -5.372 5.406 1.00 95.94 71 ASP A CA 1
ATOM 563 C C . ASP A 1 71 ? -8.558 -4.313 5.386 1.00 95.94 71 ASP A C 1
ATOM 565 O O . ASP A 1 71 ? -8.425 -3.574 4.412 1.00 95.94 71 ASP A O 1
ATOM 569 N N . ILE A 1 72 ? -7.730 -4.267 6.442 1.00 96.31 72 ILE A N 1
ATOM 570 C CA . ILE A 1 72 ? -6.626 -3.311 6.625 1.00 96.31 72 ILE A CA 1
ATOM 571 C C . ILE A 1 72 ? -5.283 -4.045 6.628 1.00 96.31 72 ILE A C 1
ATOM 573 O O . ILE A 1 72 ? -5.123 -5.057 7.313 1.00 96.31 72 ILE A O 1
ATOM 577 N N . PHE A 1 73 ? -4.306 -3.499 5.910 1.00 95.94 73 PHE A N 1
ATOM 578 C CA . PHE A 1 73 ? -2.947 -4.019 5.806 1.00 95.94 73 PHE A CA 1
ATOM 579 C C . PHE A 1 73 ? -1.936 -2.881 5.952 1.00 95.94 73 PHE A C 1
ATOM 581 O O . PHE A 1 73 ? -2.130 -1.796 5.402 1.00 95.94 73 PHE A O 1
ATOM 588 N N . PHE A 1 74 ? -0.831 -3.133 6.649 1.00 95.12 74 PHE A N 1
ATOM 589 C CA . PHE A 1 74 ? 0.314 -2.225 6.643 1.00 95.12 74 PHE A CA 1
ATOM 590 C C . PHE A 1 74 ? 1.290 -2.584 5.524 1.00 95.12 74 PHE A C 1
ATOM 592 O O . PHE A 1 74 ? 1.419 -3.754 5.161 1.00 95.12 74 PHE A O 1
ATOM 599 N N . VAL A 1 75 ? 2.017 -1.592 4.999 1.00 93.81 75 VAL A N 1
ATOM 600 C CA . VAL A 1 75 ? 2.995 -1.796 3.911 1.00 93.81 75 VAL A CA 1
ATOM 601 C C . VAL A 1 75 ? 4.034 -2.877 4.223 1.00 93.81 75 VAL A C 1
ATOM 603 O O . VAL A 1 75 ? 4.382 -3.656 3.341 1.00 93.81 75 VAL A O 1
ATOM 606 N N . ASN A 1 76 ? 4.483 -2.991 5.474 1.00 91.12 76 ASN A N 1
ATOM 607 C CA . ASN A 1 76 ? 5.459 -3.997 5.913 1.00 91.12 76 ASN A CA 1
ATOM 608 C C . ASN A 1 76 ? 4.848 -5.382 6.206 1.00 91.12 76 ASN A C 1
ATOM 610 O O . ASN A 1 76 ? 5.573 -6.331 6.517 1.00 91.12 76 ASN A O 1
ATOM 614 N N . CYS A 1 77 ? 3.527 -5.521 6.056 1.00 89.62 77 CYS A N 1
ATOM 615 C CA . CYS A 1 77 ? 2.755 -6.727 6.350 1.00 89.62 77 CYS A CA 1
ATOM 616 C C . CYS A 1 77 ? 2.775 -7.159 7.828 1.00 89.62 77 CYS A C 1
ATOM 618 O O . CYS A 1 77 ? 2.547 -8.338 8.107 1.00 89.62 77 CYS A O 1
ATOM 620 N N . ASN A 1 78 ? 3.062 -6.251 8.765 1.00 87.06 78 ASN A N 1
ATOM 621 C CA . ASN A 1 78 ? 2.910 -6.551 10.185 1.00 87.06 78 ASN A CA 1
ATOM 622 C C . ASN A 1 78 ? 1.426 -6.580 10.565 1.00 87.06 78 ASN A C 1
ATOM 624 O O . ASN A 1 78 ? 0.624 -5.765 10.111 1.00 87.06 78 ASN A O 1
ATOM 628 N N . ASP A 1 79 ? 1.082 -7.534 11.421 1.00 81.69 79 ASP A N 1
ATOM 629 C CA . ASP A 1 79 ? -0.264 -7.769 11.944 1.00 81.69 79 ASP A CA 1
ATOM 630 C C . ASP A 1 79 ? -0.533 -7.054 13.271 1.00 81.69 79 ASP A C 1
ATOM 632 O O . ASP A 1 79 ? -1.654 -7.030 13.778 1.00 81.69 79 ASP A O 1
ATOM 636 N N . THR A 1 80 ? 0.520 -6.476 13.830 1.00 80.06 80 THR A N 1
ATOM 637 C CA . THR A 1 80 ? 0.559 -5.833 15.127 1.00 80.06 80 THR A CA 1
ATOM 638 C C . THR A 1 80 ? 1.197 -4.463 14.976 1.00 80.06 80 THR A C 1
ATOM 640 O O . THR A 1 80 ? 2.127 -4.266 14.193 1.00 80.06 80 THR A O 1
ATOM 643 N N . TYR A 1 81 ? 0.669 -3.502 15.723 1.00 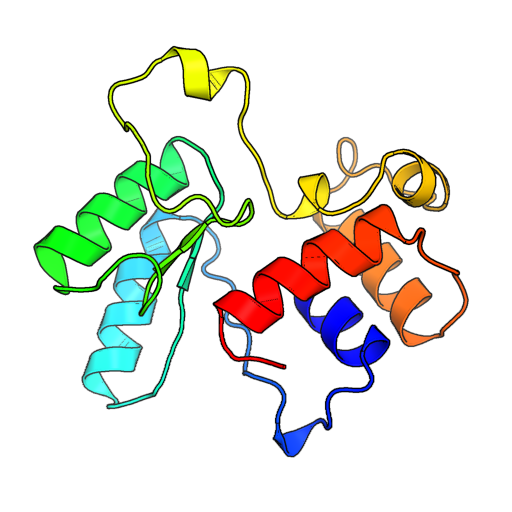80.94 81 TYR A N 1
ATOM 644 C CA . TYR A 1 81 ? 1.231 -2.169 15.864 1.00 80.94 81 TYR A CA 1
ATOM 645 C C . TYR A 1 81 ? 0.971 -1.675 17.283 1.00 80.94 81 TYR A C 1
ATOM 647 O O . TYR A 1 81 ? 0.020 -2.107 17.938 1.00 80.94 81 TYR A O 1
ATOM 655 N N . ASP A 1 82 ? 1.808 -0.754 17.750 1.00 77.44 82 ASP A N 1
ATOM 656 C CA . ASP A 1 82 ? 1.581 -0.045 19.003 1.00 77.44 82 ASP A CA 1
ATOM 657 C C . ASP A 1 82 ? 1.620 1.463 18.749 1.00 77.44 82 ASP A C 1
ATOM 659 O O . ASP A 1 82 ? 2.679 2.068 18.602 1.00 77.44 82 ASP A O 1
ATOM 663 N N . ASN A 1 83 ? 0.444 2.094 18.721 1.00 72.00 83 ASN A N 1
ATOM 664 C CA . ASN A 1 83 ? 0.326 3.544 18.536 1.00 72.00 83 ASN A CA 1
ATOM 665 C C . ASN A 1 83 ? 0.902 4.350 19.728 1.00 72.00 83 ASN A C 1
ATOM 667 O O . ASN A 1 83 ? 1.067 5.571 19.657 1.00 72.00 83 ASN A O 1
ATOM 671 N N . LYS A 1 84 ? 1.210 3.687 20.850 1.00 72.25 84 LYS A N 1
ATOM 672 C CA . LYS A 1 84 ? 1.845 4.290 22.030 1.00 72.25 84 LYS A CA 1
ATOM 673 C C . LYS A 1 84 ? 3.360 4.105 22.034 1.00 72.25 84 LYS A C 1
ATOM 675 O O . LYS A 1 84 ? 4.034 4.831 22.773 1.00 72.25 84 LYS A O 1
ATOM 680 N N . ASP A 1 85 ? 3.892 3.203 21.209 1.00 72.12 85 ASP A N 1
ATOM 681 C CA . ASP A 1 85 ? 5.327 2.996 21.080 1.00 72.12 85 ASP A CA 1
ATOM 682 C C . ASP A 1 85 ? 5.960 4.166 20.317 1.00 72.12 85 ASP A C 1
ATOM 684 O O . ASP A 1 85 ? 5.761 4.380 19.118 1.00 72.12 85 ASP A O 1
ATOM 688 N N . LYS A 1 86 ? 6.739 4.963 21.052 1.00 67.25 86 LYS A N 1
ATOM 689 C CA . LYS A 1 86 ? 7.442 6.112 20.488 1.00 67.25 86 LYS A CA 1
ATOM 690 C C . LYS A 1 86 ? 8.688 5.713 19.702 1.00 67.25 86 LYS A C 1
ATOM 692 O O . LYS A 1 86 ? 9.194 6.533 18.938 1.00 67.25 86 LYS A O 1
ATOM 697 N N . ASP A 1 87 ? 9.207 4.502 19.871 1.00 68.50 87 ASP A N 1
ATOM 698 C CA . ASP A 1 87 ? 10.367 4.049 19.108 1.00 68.50 87 ASP A CA 1
ATOM 699 C C . ASP A 1 87 ? 10.000 3.698 17.664 1.00 68.50 87 ASP A C 1
ATOM 701 O O . ASP A 1 87 ? 10.847 3.860 16.784 1.00 68.50 87 ASP A O 1
ATOM 705 N N . ILE A 1 88 ? 8.731 3.386 17.369 1.00 64.44 88 ILE A N 1
ATOM 706 C CA . ILE A 1 88 ? 8.260 3.229 15.983 1.00 64.44 88 ILE A CA 1
ATOM 707 C C . ILE A 1 88 ? 8.441 4.525 15.169 1.00 64.44 88 ILE A C 1
ATOM 709 O O . ILE A 1 88 ? 8.669 4.464 13.962 1.00 64.44 88 ILE A O 1
ATOM 713 N N . TYR A 1 89 ? 8.488 5.706 15.805 1.00 62.75 89 TYR A N 1
ATOM 714 C CA . TYR A 1 89 ? 8.808 6.960 15.104 1.00 62.75 89 TYR A CA 1
ATOM 715 C C . TYR A 1 89 ? 10.204 6.966 14.457 1.00 62.75 89 TYR A C 1
ATOM 717 O O . TYR A 1 89 ? 10.452 7.779 13.568 1.00 62.75 89 TYR A O 1
ATOM 725 N N . LYS A 1 90 ? 11.119 6.083 14.884 1.00 65.88 90 LYS A N 1
ATOM 726 C CA . LYS A 1 90 ? 12.455 5.932 14.284 1.00 65.88 90 LYS A CA 1
ATOM 727 C C . LYS A 1 90 ? 12.477 4.958 13.106 1.00 65.88 90 LYS A C 1
ATOM 729 O O . LYS A 1 90 ? 13.420 5.001 12.322 1.00 65.88 90 LYS A O 1
ATOM 734 N N . TYR A 1 91 ? 11.463 4.105 12.979 1.00 76.19 91 TYR A N 1
ATOM 735 C CA . TYR A 1 91 ? 11.426 2.991 12.029 1.00 76.19 91 TYR A CA 1
ATOM 736 C C . TYR A 1 91 ? 10.161 3.021 11.166 1.00 76.19 91 TYR A C 1
ATOM 738 O O . TYR A 1 91 ? 9.592 1.977 10.869 1.00 76.19 91 TYR A O 1
ATOM 746 N N . ALA A 1 92 ? 9.705 4.218 10.785 1.00 86.38 92 ALA A N 1
ATOM 747 C CA . ALA A 1 92 ? 8.562 4.361 9.893 1.00 86.38 92 ALA A CA 1
ATOM 748 C C . ALA A 1 92 ? 8.844 3.680 8.545 1.00 86.38 92 ALA A C 1
ATOM 750 O O . ALA A 1 92 ? 9.893 3.905 7.933 1.00 86.38 92 ALA A O 1
ATOM 751 N N . GLU A 1 93 ? 7.896 2.872 8.077 1.00 90.62 93 GLU A N 1
ATOM 752 C CA . GLU A 1 93 ? 7.996 2.195 6.787 1.00 90.62 93 GLU A CA 1
ATOM 753 C C . GLU A 1 93 ? 6.902 2.688 5.847 1.00 90.62 93 GLU A C 1
ATOM 755 O O . GLU A 1 93 ? 5.724 2.736 6.201 1.00 90.62 93 GLU A O 1
ATOM 760 N N . PHE A 1 94 ? 7.314 3.031 4.631 1.00 91.81 94 PHE A N 1
ATOM 761 C CA . PHE A 1 94 ? 6.449 3.523 3.565 1.00 91.81 94 PHE A CA 1
ATOM 762 C C . PHE A 1 94 ? 6.501 2.554 2.385 1.00 91.81 94 PHE A C 1
ATOM 764 O O . PHE A 1 94 ? 7.325 1.635 2.348 1.00 91.81 94 PHE A O 1
ATOM 771 N N . VAL A 1 95 ? 5.681 2.790 1.363 1.00 91.31 95 VAL A N 1
ATOM 772 C CA . VAL A 1 95 ? 5.745 2.009 0.116 1.00 91.31 95 VAL A CA 1
ATOM 773 C C . VAL A 1 95 ? 7.152 1.992 -0.501 1.00 91.31 95 VAL A C 1
ATOM 775 O O . VAL A 1 95 ? 7.567 0.983 -1.068 1.00 91.31 95 VAL A O 1
ATOM 778 N N . GLU A 1 96 ? 7.933 3.064 -0.354 1.00 90.19 96 GLU A N 1
ATOM 779 C CA . GLU A 1 96 ? 9.307 3.129 -0.861 1.00 90.19 96 GLU A CA 1
ATOM 780 C C . GLU A 1 96 ? 10.288 2.239 -0.089 1.00 90.19 96 GLU A C 1
ATOM 782 O O . GLU A 1 96 ? 11.343 1.892 -0.622 1.00 90.19 96 GLU A O 1
ATOM 787 N N . THR A 1 97 ? 9.952 1.830 1.137 1.00 91.25 97 THR A N 1
ATOM 788 C CA . THR A 1 97 ? 10.732 0.855 1.918 1.00 91.25 97 THR A CA 1
ATOM 789 C C . THR A 1 97 ? 10.660 -0.545 1.303 1.00 91.25 97 THR A C 1
ATOM 791 O O . THR A 1 97 ? 11.578 -1.347 1.480 1.00 91.25 97 THR A O 1
ATOM 794 N N . LEU A 1 98 ? 9.629 -0.831 0.498 1.00 93.06 98 LEU A N 1
ATOM 795 C CA . LEU A 1 98 ? 9.528 -2.091 -0.246 1.00 93.06 98 LEU A CA 1
ATOM 796 C C . LEU A 1 98 ? 10.584 -2.207 -1.350 1.00 93.06 98 LEU A C 1
ATOM 798 O O . LEU A 1 98 ? 10.900 -3.320 -1.772 1.00 93.06 98 LEU A O 1
ATOM 802 N N . ILE A 1 99 ? 11.150 -1.085 -1.796 1.00 93.12 99 ILE A N 1
ATOM 803 C CA . ILE A 1 99 ? 12.179 -1.034 -2.833 1.00 93.12 99 ILE A CA 1
ATOM 804 C C . ILE A 1 99 ? 13.552 -1.162 -2.174 1.00 93.12 99 ILE A C 1
ATOM 806 O O . ILE A 1 99 ? 13.883 -0.431 -1.239 1.00 93.12 99 ILE A O 1
ATOM 810 N N . SER A 1 100 ? 14.370 -2.089 -2.663 1.00 92.56 100 SER A N 1
ATOM 811 C CA . SER A 1 100 ? 15.740 -2.260 -2.186 1.00 92.56 100 SER A CA 1
ATOM 812 C C . SER A 1 100 ? 16.598 -1.027 -2.489 1.00 92.56 100 SER A C 1
ATOM 814 O O . SER A 1 100 ? 16.390 -0.339 -3.485 1.00 92.56 100 SER A O 1
ATOM 816 N N . GLU A 1 101 ? 17.611 -0.764 -1.660 1.00 88.31 101 GLU A N 1
ATOM 817 C CA . GLU A 1 101 ? 18.572 0.319 -1.924 1.00 88.31 101 GLU A CA 1
ATOM 818 C C . GLU A 1 101 ? 19.302 0.135 -3.264 1.00 88.31 101 GLU A C 1
ATOM 820 O O . GLU A 1 101 ? 19.586 1.107 -3.959 1.00 88.31 101 GLU A O 1
ATOM 825 N N . GLU A 1 102 ? 19.549 -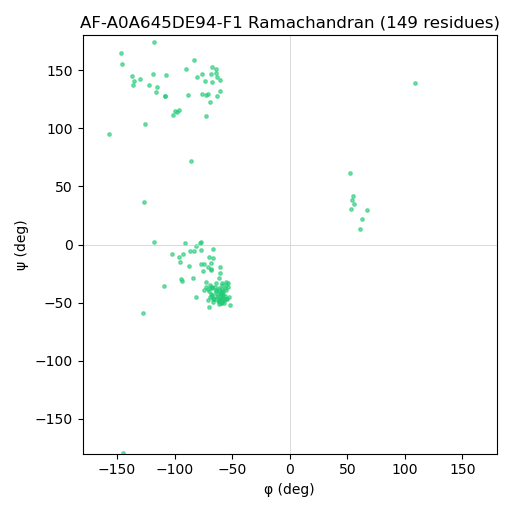1.115 -3.672 1.00 89.44 102 GLU A N 1
ATOM 826 C CA . GLU A 1 102 ? 20.107 -1.429 -4.990 1.00 89.44 102 GLU A CA 1
ATOM 827 C C . GLU A 1 102 ? 19.203 -0.914 -6.114 1.00 89.44 102 GLU A C 1
ATOM 829 O O . GLU A 1 102 ? 19.685 -0.287 -7.055 1.00 89.44 102 GLU A O 1
ATOM 834 N N . ASP A 1 103 ? 17.893 -1.147 -6.009 1.00 89.75 103 ASP A N 1
ATOM 835 C CA . ASP A 1 103 ? 16.944 -0.685 -7.013 1.00 89.75 103 ASP A CA 1
ATOM 836 C C . ASP A 1 103 ? 16.732 0.823 -6.939 1.00 89.75 103 ASP A C 1
ATOM 838 O O . ASP A 1 103 ? 16.656 1.451 -7.989 1.00 89.75 103 ASP A O 1
ATOM 842 N N . LYS A 1 104 ? 16.717 1.431 -5.745 1.00 87.44 104 LYS A N 1
ATOM 843 C CA . LYS A 1 104 ? 16.630 2.896 -5.593 1.00 87.44 104 LYS A CA 1
ATOM 844 C C . LYS A 1 104 ? 17.740 3.614 -6.364 1.00 87.44 104 LYS A C 1
ATOM 846 O O . LYS A 1 104 ? 17.465 4.608 -7.029 1.00 87.44 104 LYS A O 1
ATOM 851 N N . ASN A 1 105 ? 18.953 3.060 -6.371 1.00 85.75 105 AS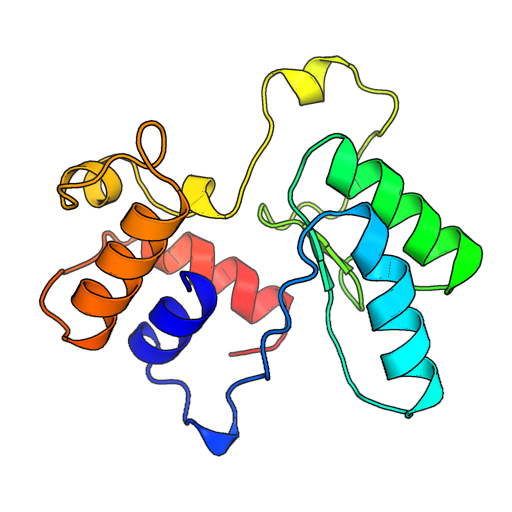N A N 1
ATOM 852 C CA . ASN A 1 105 ? 20.093 3.609 -7.114 1.00 85.75 105 ASN A CA 1
ATOM 853 C C . ASN A 1 105 ? 19.978 3.472 -8.648 1.00 85.75 105 ASN A C 1
ATOM 855 O O . ASN A 1 105 ? 20.773 4.069 -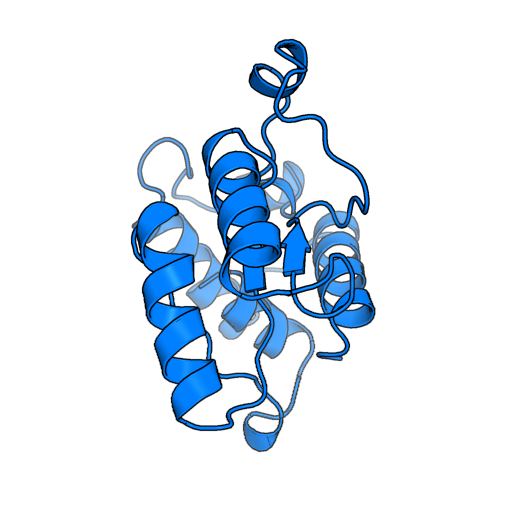9.372 1.00 85.75 105 ASN A O 1
ATOM 859 N N . LYS A 1 106 ? 19.007 2.706 -9.171 1.00 86.50 106 LYS A N 1
ATOM 860 C CA . LYS A 1 106 ? 18.729 2.579 -10.621 1.00 86.50 106 LYS A CA 1
ATOM 861 C C . LYS A 1 106 ? 17.841 3.718 -11.151 1.00 86.50 106 LYS A C 1
ATOM 863 O O . LYS A 1 106 ? 17.577 3.798 -12.360 1.00 86.50 106 LYS A O 1
ATOM 868 N N . PHE A 1 107 ? 17.354 4.587 -10.267 1.00 85.12 107 PHE A N 1
ATOM 869 C CA . PHE A 1 107 ? 16.497 5.725 -10.591 1.00 85.12 107 PHE A CA 1
ATOM 870 C C . PHE A 1 107 ? 17.263 7.040 -10.453 1.00 85.12 107 PHE A C 1
ATOM 872 O O . PHE A 1 107 ? 18.155 7.173 -9.620 1.00 85.12 107 PHE A O 1
ATOM 879 N N . ASN A 1 108 ? 16.932 8.003 -11.311 1.00 80.12 108 ASN A N 1
ATOM 880 C CA . ASN A 1 108 ? 17.616 9.293 -11.358 1.00 80.12 108 ASN A CA 1
ATOM 881 C C . ASN A 1 108 ? 17.045 10.271 -10.330 1.00 80.12 108 ASN A C 1
ATOM 883 O O . ASN A 1 108 ? 17.747 11.172 -9.877 1.00 80.12 108 ASN A O 1
ATOM 887 N N . ILE A 1 109 ? 15.762 10.125 -10.003 1.00 75.75 109 ILE A N 1
ATOM 888 C CA . ILE A 1 109 ? 15.065 11.001 -9.072 1.00 75.75 109 ILE A CA 1
ATOM 889 C C . ILE A 1 109 ? 14.995 10.307 -7.720 1.00 75.75 109 ILE A C 1
ATOM 891 O O . ILE A 1 109 ? 14.314 9.293 -7.549 1.00 75.75 109 ILE A O 1
ATOM 895 N N . SER A 1 110 ? 15.675 10.895 -6.738 1.00 77.69 110 SER A N 1
ATOM 896 C CA . SER A 1 110 ? 15.549 10.456 -5.358 1.00 77.69 110 SER A CA 1
ATOM 897 C C . SER A 1 110 ? 14.150 10.763 -4.831 1.00 77.69 110 SER A C 1
ATOM 899 O O . SER A 1 110 ? 13.593 11.846 -5.038 1.00 77.69 110 SER A O 1
ATOM 901 N N . TYR A 1 111 ? 13.607 9.822 -4.067 1.00 72.56 111 TYR A N 1
ATOM 902 C CA . TYR A 1 111 ? 12.385 10.025 -3.295 1.00 72.56 111 TYR A CA 1
ATOM 903 C C . TYR A 1 111 ? 12.478 11.232 -2.350 1.00 72.56 111 TYR A C 1
ATOM 905 O O . TYR A 1 111 ? 11.481 11.923 -2.137 1.00 72.56 111 TYR A O 1
ATOM 913 N N . ILE A 1 112 ? 13.668 11.484 -1.794 1.00 75.31 112 ILE A N 1
ATOM 914 C CA . ILE A 1 112 ? 13.909 12.593 -0.862 1.00 75.31 112 ILE A CA 1
ATOM 915 C C . ILE A 1 112 ? 13.709 13.936 -1.574 1.00 75.31 112 ILE A C 1
ATOM 917 O O . ILE A 1 112 ? 13.152 14.860 -0.985 1.00 75.31 112 ILE A O 1
ATOM 921 N N . ASP A 1 113 ? 14.095 14.012 -2.849 1.00 75.50 113 ASP A N 1
ATOM 922 C CA . ASP A 1 113 ? 14.032 15.241 -3.638 1.00 75.50 113 ASP A CA 1
ATOM 923 C C . ASP A 1 113 ? 12.623 15.488 -4.183 1.00 75.50 113 ASP A C 1
ATOM 925 O O . ASP A 1 113 ? 12.106 16.605 -4.116 1.00 75.50 113 ASP A O 1
ATOM 929 N N . ASN A 1 114 ? 11.977 14.453 -4.738 1.00 84.00 114 ASN A N 1
ATOM 930 C CA . ASN A 1 114 ? 10.624 14.572 -5.278 1.00 84.00 114 ASN A CA 1
ATOM 931 C C . ASN A 1 114 ? 9.884 13.227 -5.327 1.00 84.00 114 ASN A C 1
ATOM 933 O O . ASN A 1 114 ? 9.952 12.489 -6.312 1.00 84.00 114 ASN A O 1
ATOM 937 N N . LYS A 1 115 ? 9.091 12.952 -4.286 1.00 83.56 115 LYS A N 1
ATOM 938 C CA . LYS A 1 115 ? 8.306 11.713 -4.135 1.00 83.56 115 LYS A CA 1
ATOM 939 C C . LYS A 1 115 ? 7.422 11.397 -5.346 1.00 83.56 115 LYS A C 1
ATOM 941 O O . LYS A 1 115 ? 7.390 10.262 -5.816 1.00 83.56 115 LYS A O 1
ATOM 946 N N . THR A 1 116 ? 6.713 12.399 -5.867 1.00 86.12 116 THR A N 1
ATOM 947 C CA . THR A 1 116 ? 5.767 12.218 -6.979 1.00 86.12 116 THR A CA 1
ATOM 948 C C . THR A 1 116 ? 6.493 11.858 -8.270 1.00 86.12 116 THR A C 1
ATOM 950 O O . THR A 1 116 ? 6.067 10.950 -8.985 1.00 86.12 116 THR A O 1
ATOM 953 N N . MET A 1 117 ? 7.595 12.551 -8.567 1.00 87.38 117 MET A N 1
ATOM 954 C CA . MET A 1 117 ? 8.385 12.275 -9.764 1.00 87.38 117 MET A CA 1
ATOM 955 C C . MET A 1 117 ? 9.145 10.949 -9.659 1.00 87.38 117 MET A C 1
ATOM 957 O O . MET A 1 117 ? 9.159 10.213 -10.640 1.00 87.38 117 MET A O 1
ATOM 961 N N . ALA A 1 118 ? 9.678 10.597 -8.484 1.00 88.38 118 ALA A N 1
ATOM 962 C CA . ALA A 1 118 ? 10.304 9.294 -8.242 1.00 88.38 118 ALA A CA 1
ATOM 963 C C . ALA A 1 118 ? 9.316 8.141 -8.488 1.00 88.38 118 ALA A C 1
ATOM 965 O O . ALA A 1 118 ? 9.607 7.198 -9.222 1.00 88.38 118 ALA A O 1
ATOM 966 N N . ALA A 1 119 ? 8.094 8.257 -7.957 1.00 89.38 119 ALA A N 1
ATOM 967 C CA . ALA A 1 119 ? 7.053 7.252 -8.150 1.00 89.38 119 ALA A CA 1
ATOM 968 C C . ALA A 1 119 ? 6.616 7.120 -9.620 1.00 89.38 119 ALA A C 1
ATOM 970 O O . ALA A 1 119 ? 6.273 6.020 -10.065 1.00 89.38 119 ALA A O 1
ATOM 971 N N . LYS A 1 120 ? 6.638 8.225 -10.375 1.00 91.94 120 LYS A N 1
ATOM 972 C CA . LYS A 1 120 ? 6.376 8.222 -11.818 1.00 91.94 120 LYS A CA 1
ATOM 973 C C . LYS A 1 120 ? 7.512 7.569 -12.601 1.00 91.94 120 LYS A C 1
ATOM 975 O O . LYS A 1 120 ? 7.243 6.702 -13.424 1.00 91.94 120 LYS A O 1
ATOM 980 N N . GLU A 1 121 ? 8.761 7.934 -12.315 1.00 91.94 121 GLU A N 1
ATOM 981 C CA . GLU A 1 121 ? 9.935 7.338 -12.960 1.00 91.94 121 GLU A CA 1
ATOM 982 C C . GLU A 1 121 ? 9.972 5.820 -12.740 1.00 91.94 121 GLU A C 1
ATOM 984 O O . GLU A 1 121 ? 10.191 5.062 -13.687 1.00 91.94 121 GLU A O 1
ATOM 989 N N . PHE A 1 122 ? 9.691 5.376 -11.510 1.00 92.88 122 PHE A N 1
ATOM 990 C CA . PHE A 1 122 ? 9.561 3.958 -11.186 1.00 92.88 122 PHE A CA 1
ATOM 991 C C . PHE A 1 122 ? 8.501 3.279 -12.050 1.00 92.88 122 PHE A C 1
ATOM 993 O O . PHE A 1 122 ? 8.774 2.255 -12.674 1.00 92.88 122 PHE A O 1
ATOM 1000 N N . TYR A 1 123 ? 7.302 3.863 -12.122 1.00 93.56 123 TYR A N 1
ATOM 1001 C CA . TYR A 1 123 ? 6.212 3.320 -12.926 1.00 93.56 123 TYR A CA 1
ATOM 1002 C C . TYR A 1 123 ? 6.585 3.195 -14.403 1.00 93.56 123 TYR A C 1
ATOM 1004 O O . TYR A 1 123 ? 6.423 2.117 -14.977 1.00 93.56 123 TYR A O 1
ATOM 1012 N N . ASP A 1 124 ? 7.124 4.259 -14.998 1.00 92.31 124 ASP A N 1
ATOM 1013 C CA . ASP A 1 124 ? 7.464 4.294 -16.419 1.00 92.31 124 ASP A CA 1
ATOM 1014 C C . ASP A 1 124 ? 8.552 3.260 -16.756 1.00 92.31 124 ASP A C 1
ATOM 1016 O O . ASP A 1 124 ? 8.415 2.508 -17.725 1.00 92.31 124 ASP A O 1
ATOM 1020 N N . LYS A 1 125 ? 9.608 3.159 -15.935 1.00 91.25 125 LYS A N 1
ATOM 1021 C CA . LYS A 1 125 ? 10.703 2.199 -16.157 1.00 91.25 125 LYS A CA 1
ATOM 1022 C C . LYS A 1 125 ? 10.266 0.744 -15.979 1.00 91.25 125 LYS A C 1
ATOM 1024 O O . LYS A 1 125 ? 10.611 -0.111 -16.797 1.00 91.25 125 LYS A O 1
ATOM 1029 N N . VAL A 1 126 ? 9.492 0.453 -14.934 1.00 91.38 126 VAL A N 1
ATOM 1030 C CA . VAL A 1 126 ? 9.020 -0.910 -14.646 1.00 91.38 126 VAL A CA 1
ATOM 1031 C C . VAL A 1 126 ? 8.009 -1.366 -15.697 1.00 91.38 126 VAL A C 1
ATOM 1033 O O . VAL A 1 126 ? 8.145 -2.463 -16.240 1.00 91.38 126 VAL A O 1
ATOM 1036 N N . LYS A 1 127 ? 7.041 -0.514 -16.061 1.00 88.88 127 LYS A N 1
ATOM 1037 C CA . LYS A 1 127 ? 6.028 -0.843 -17.075 1.00 88.88 127 LYS A CA 1
ATOM 1038 C C . LYS A 1 127 ? 6.642 -1.062 -18.458 1.00 88.88 127 LYS A C 1
ATOM 1040 O O . LYS A 1 127 ? 6.253 -1.996 -19.154 1.00 88.88 127 LYS A O 1
ATOM 1045 N N . CYS A 1 128 ? 7.627 -0.250 -18.842 1.00 88.44 128 CYS A N 1
ATOM 1046 C CA . CYS A 1 128 ? 8.347 -0.407 -20.109 1.00 88.44 128 CYS A CA 1
ATOM 1047 C C . CYS A 1 128 ? 9.389 -1.540 -20.095 1.00 88.44 128 CYS A C 1
ATOM 1049 O O . CYS A 1 128 ? 10.087 -1.718 -21.092 1.00 88.44 128 CYS A O 1
ATOM 1051 N N . LYS A 1 129 ? 9.522 -2.292 -18.989 1.00 85.31 129 LYS A N 1
ATOM 1052 C CA . LYS A 1 129 ? 10.537 -3.346 -18.798 1.00 85.31 129 LYS A CA 1
ATOM 1053 C C . LYS A 1 129 ? 11.968 -2.856 -19.065 1.00 85.31 129 LYS A C 1
ATOM 1055 O O . LYS A 1 129 ? 12.822 -3.624 -19.497 1.00 85.31 129 LYS A O 1
ATOM 1060 N N . SER A 1 130 ? 12.234 -1.572 -18.814 1.00 84.25 130 SER A N 1
ATOM 1061 C CA . SER A 1 130 ? 13.550 -0.955 -19.022 1.00 84.25 130 SER A CA 1
ATOM 1062 C C . SER A 1 130 ? 14.446 -1.021 -17.782 1.00 84.25 130 SER A C 1
ATOM 1064 O O . SER A 1 130 ? 15.579 -0.544 -17.813 1.00 84.25 130 SER A O 1
ATOM 1066 N N . VAL A 1 131 ? 13.960 -1.632 -16.697 1.00 87.62 131 VAL A N 1
ATOM 1067 C CA . VAL A 1 131 ? 14.720 -1.902 -15.476 1.00 87.62 131 VAL A CA 1
ATOM 1068 C C . VAL A 1 131 ? 14.440 -3.320 -14.983 1.00 87.62 131 VAL A C 1
ATOM 1070 O O . VAL A 1 131 ? 13.292 -3.763 -14.953 1.00 87.62 131 VAL A O 1
ATOM 1073 N N . ASN A 1 132 ? 15.496 -4.018 -14.565 1.00 89.81 132 ASN A N 1
ATOM 1074 C CA . ASN A 1 132 ? 15.384 -5.286 -13.852 1.00 89.81 132 ASN A CA 1
ATOM 1075 C C . ASN A 1 132 ? 15.482 -5.016 -12.348 1.00 89.81 132 ASN A C 1
ATOM 1077 O O . ASN A 1 132 ? 16.515 -4.542 -11.860 1.00 89.81 132 ASN A O 1
ATOM 1081 N N . LEU A 1 133 ? 14.388 -5.302 -11.643 1.00 93.44 133 LEU A N 1
ATOM 1082 C CA . LEU A 1 133 ? 14.303 -5.185 -10.191 1.00 93.44 133 LEU A CA 1
ATOM 1083 C C . LEU A 1 133 ? 15.026 -6.354 -9.517 1.00 93.44 133 LEU A C 1
ATOM 1085 O O . LEU A 1 133 ? 15.031 -7.470 -10.033 1.00 93.44 133 LEU A O 1
ATOM 1089 N N . SER A 1 134 ? 15.616 -6.086 -8.358 1.00 95.19 134 SER A N 1
ATOM 1090 C CA . SER A 1 134 ? 16.222 -7.101 -7.498 1.00 95.19 134 SER A CA 1
ATOM 1091 C C . SER A 1 134 ? 15.167 -8.038 -6.897 1.00 95.19 134 SER A C 1
ATOM 1093 O O . SER A 1 134 ? 14.035 -7.625 -6.620 1.00 95.19 134 SER A O 1
ATOM 1095 N N . ASP A 1 135 ? 15.565 -9.275 -6.586 1.00 95.31 135 ASP A N 1
ATOM 1096 C CA . ASP A 1 135 ? 14.690 -10.260 -5.929 1.00 95.31 135 ASP A CA 1
ATOM 1097 C C . ASP A 1 135 ? 14.110 -9.735 -4.612 1.00 95.31 135 ASP A C 1
ATOM 1099 O O . ASP A 1 135 ? 12.979 -10.054 -4.258 1.00 95.31 135 ASP A O 1
ATOM 1103 N N . LYS A 1 136 ? 14.853 -8.883 -3.893 1.00 95.38 136 LYS A N 1
ATOM 1104 C CA . LYS A 1 136 ? 14.380 -8.268 -2.648 1.00 95.38 136 LYS A CA 1
ATOM 1105 C C . LYS A 1 136 ? 13.139 -7.404 -2.883 1.00 95.38 136 LYS A C 1
ATOM 1107 O O . LYS A 1 136 ? 12.137 -7.598 -2.202 1.00 95.38 136 LYS A O 1
ATOM 1112 N N . THR A 1 137 ? 13.182 -6.492 -3.856 1.00 95.69 137 THR A N 1
ATOM 1113 C CA . THR A 1 137 ? 12.027 -5.642 -4.196 1.00 95.69 137 THR A CA 1
ATOM 1114 C C . THR A 1 137 ? 10.853 -6.490 -4.670 1.00 95.69 137 THR A C 1
ATOM 1116 O O . THR A 1 137 ? 9.726 -6.311 -4.211 1.00 95.69 137 THR A O 1
ATOM 1119 N N . VAL A 1 138 ? 11.119 -7.459 -5.549 1.00 96.44 138 VAL A N 1
ATOM 1120 C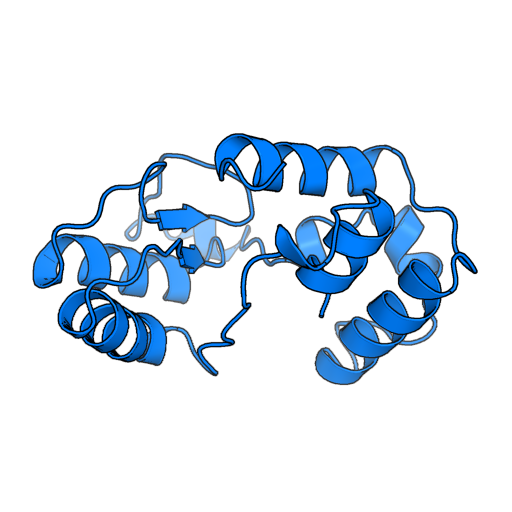 CA . VAL A 1 138 ? 10.089 -8.354 -6.086 1.00 96.44 138 VAL A CA 1
ATOM 1121 C C . VAL A 1 138 ? 9.416 -9.154 -4.967 1.00 96.44 138 VAL A C 1
ATOM 1123 O O . VAL A 1 138 ? 8.189 -9.200 -4.906 1.00 96.44 138 VAL A O 1
ATOM 1126 N N . ASN A 1 139 ? 10.185 -9.737 -4.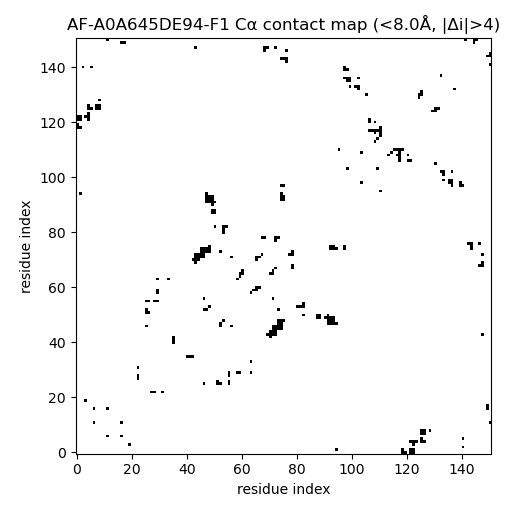048 1.00 96.69 139 ASN A N 1
ATOM 1127 C CA . ASN A 1 139 ? 9.650 -10.530 -2.940 1.00 96.69 139 ASN A CA 1
ATOM 1128 C C . ASN A 1 139 ? 8.872 -9.678 -1.929 1.00 96.69 139 ASN A C 1
ATOM 1130 O O . ASN A 1 139 ? 7.836 -10.126 -1.444 1.00 96.69 139 ASN A O 1
ATOM 1134 N N . ASN A 1 140 ? 9.313 -8.446 -1.656 1.00 96.00 140 ASN A N 1
ATOM 1135 C CA . ASN A 1 140 ? 8.600 -7.522 -0.770 1.00 96.00 140 ASN A CA 1
ATOM 1136 C C . ASN A 1 140 ? 7.186 -7.212 -1.290 1.00 96.00 140 ASN A C 1
ATOM 1138 O O . ASN A 1 140 ? 6.208 -7.367 -0.559 1.00 96.00 140 ASN A O 1
ATOM 1142 N N . PHE A 1 141 ? 7.062 -6.828 -2.566 1.00 96.81 141 PHE A N 1
ATOM 1143 C CA . PHE A 1 141 ? 5.751 -6.567 -3.171 1.00 96.81 141 PHE A CA 1
ATOM 1144 C C . PHE A 1 141 ? 4.918 -7.836 -3.344 1.00 96.81 141 PHE A C 1
ATOM 1146 O O . PHE A 1 141 ? 3.705 -7.787 -3.151 1.00 96.81 141 PHE A O 1
ATOM 1153 N N . ARG A 1 142 ? 5.548 -8.970 -3.680 1.00 96.88 142 ARG A N 1
ATOM 1154 C CA . ARG A 1 142 ? 4.851 -10.257 -3.794 1.00 96.88 142 ARG A CA 1
ATOM 1155 C C . ARG A 1 142 ? 4.201 -10.644 -2.470 1.00 96.88 142 ARG A C 1
ATOM 1157 O O . ARG A 1 142 ? 3.004 -10.895 -2.452 1.00 96.88 142 ARG A O 1
ATOM 1164 N N . LYS A 1 143 ? 4.963 -10.601 -1.372 1.00 96.12 143 LYS A N 1
ATOM 1165 C CA . LYS A 1 143 ? 4.461 -10.883 -0.022 1.00 96.12 143 LYS A CA 1
ATOM 1166 C C . LYS A 1 143 ? 3.248 -10.012 0.313 1.00 96.12 143 LYS A C 1
ATOM 1168 O O . LYS A 1 143 ? 2.242 -10.529 0.787 1.00 96.12 143 LYS A O 1
ATOM 1173 N N . LEU A 1 144 ? 3.331 -8.708 0.036 1.00 95.88 144 LEU A N 1
ATOM 1174 C CA . LEU A 1 144 ? 2.226 -7.781 0.277 1.00 95.88 144 LEU A CA 1
ATOM 1175 C C . LEU A 1 144 ? 0.982 -8.151 -0.543 1.00 95.88 144 LEU A C 1
ATOM 1177 O O . LEU A 1 144 ? -0.110 -8.248 0.009 1.00 95.88 144 LEU A O 1
ATOM 1181 N N . PHE A 1 145 ? 1.134 -8.392 -1.846 1.00 95.88 145 PHE A N 1
ATOM 1182 C CA . PHE A 1 145 ? 0.002 -8.712 -2.718 1.00 95.88 145 PHE A CA 1
ATOM 1183 C C . PHE A 1 145 ? -0.621 -10.084 -2.434 1.00 95.88 145 PHE A C 1
ATOM 1185 O O . PHE A 1 145 ? -1.843 -10.195 -2.518 1.00 95.88 145 PHE A O 1
ATOM 1192 N N . GLU A 1 146 ? 0.170 -11.090 -2.054 1.00 95.31 146 GLU A N 1
ATOM 1193 C CA . GLU A 1 146 ? -0.325 -12.412 -1.638 1.00 95.31 146 GLU A CA 1
ATOM 1194 C C . GLU A 1 146 ? -1.129 -12.322 -0.335 1.00 95.31 146 GLU A C 1
ATOM 1196 O O . GLU A 1 146 ? -2.243 -12.836 -0.258 1.00 95.31 146 GLU A O 1
ATOM 1201 N N . ILE A 1 147 ? -0.618 -11.609 0.678 1.00 94.25 147 ILE A N 1
ATOM 1202 C CA . ILE A 1 147 ? -1.333 -11.392 1.950 1.00 94.25 147 ILE A CA 1
ATOM 1203 C C . ILE A 1 147 ? -2.645 -10.641 1.716 1.00 94.25 147 ILE A C 1
ATOM 1205 O O . ILE A 1 147 ? -3.668 -10.942 2.331 1.00 94.25 147 ILE A O 1
ATOM 1209 N N . MET A 1 148 ? -2.634 -9.690 0.786 1.00 93.50 148 MET A N 1
ATOM 1210 C CA . MET A 1 148 ? -3.834 -8.983 0.368 1.00 93.50 148 MET A CA 1
ATOM 1211 C C . MET A 1 148 ? -4.727 -9.797 -0.578 1.00 93.50 148 MET A C 1
ATOM 1213 O O . MET A 1 148 ? -5.784 -9.301 -0.953 1.00 93.50 148 MET A O 1
ATOM 1217 N N . GLY A 1 149 ? -4.345 -10.994 -1.027 1.00 92.69 149 GLY A N 1
ATOM 1218 C CA . GLY A 1 149 ? -5.106 -11.773 -2.011 1.00 92.69 149 GLY A CA 1
ATOM 1219 C C . GLY A 1 149 ? -5.396 -11.000 -3.303 1.00 92.69 149 GLY A C 1
ATOM 1220 O O . GLY A 1 149 ? -6.536 -10.983 -3.769 1.00 92.69 149 GLY A O 1
ATOM 1221 N N . VAL A 1 150 ? -4.407 -10.257 -3.804 1.00 90.56 150 VAL A N 1
ATOM 1222 C CA . VAL A 1 150 ? -4.455 -9.546 -5.097 1.00 90.56 150 VAL A CA 1
ATOM 1223 C C . VAL A 1 150 ? -3.850 -10.399 -6.213 1.00 90.56 150 VAL A C 1
ATOM 1225 O O . VAL A 1 150 ? -4.285 -10.296 -7.361 1.00 90.56 150 VAL A O 1
ATOM 1228 N N . ILE A 1 151 ? -2.867 -11.239 -5.874 1.00 90.62 151 ILE A N 1
ATOM 1229 C CA . ILE A 1 151 ? -2.228 -12.216 -6.765 1.00 90.62 151 ILE A CA 1
ATOM 1230 C C . ILE A 1 151 ? -2.289 -13.617 -6.169 1.00 90.62 151 ILE A C 1
ATOM 1232 O O . ILE A 1 151 ? -2.416 -13.713 -4.927 1.00 90.62 151 ILE A O 1
#

pLDDT: mean 90.15, std 7.48, range [62.75, 97.44]

Nearest PDB structures (foldseek):
  6hb0-assembly2_B  TM=5.137E-01  e=5.678E+00  Mycolicibacterium smegmatis MC2 155
  6hyh-assembly1_A  TM=5.105E-01  e=7.151E+00  Mycolicibacterium smegmatis MC2 155

Secondary structure (DSSP, 8-state):
-HHHHHHHHTT--GGGPPP----SSGGGHHHHHHHHHHTT----EEE-BSHHHHHHHHHHHHHH---BTTTEEETT--S---TT-SGGGGS-B-GGGGS-HHHHTT-SS-TTT-HHHHHHHHHHHHHTT-S---HHHHHHHHHHHHHTT--

Sequence (151 aa):
MYYTAMLYYFNVPEEKMPYIIPAVGAGNVNVIVSILIGWGCDFKVILDYDKAGFVECDKLIENLNLKINKDIFFVNCNDTYDNKDKDIYKYAEFVETLISEEDKNKFNISYIDNKTMAAKEFYDKVKCKSVNLSDKTVNNFRKLFEIMGVI

Mean predicted aligned error: 4.47 Å